Protein AF-A0A8T4K9G7-F1 (afdb_monomer_lite)

Structure (mmCIF, N/CA/C/O backbone):
data_AF-A0A8T4K9G7-F1
#
_entry.id   AF-A0A8T4K9G7-F1
#
loop_
_atom_site.group_PDB
_atom_site.id
_atom_site.type_symbol
_atom_site.label_atom_id
_atom_site.label_alt_id
_atom_site.label_comp_id
_atom_site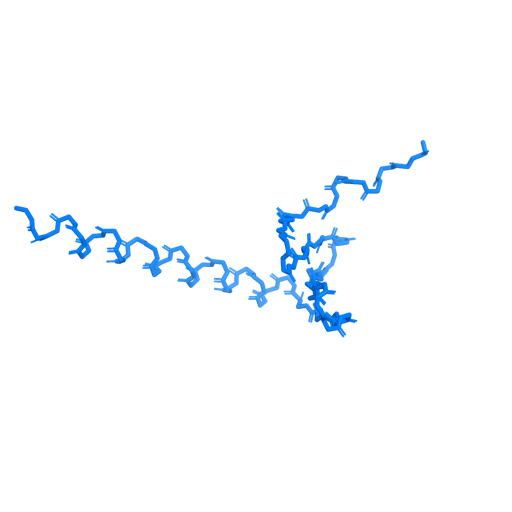.label_asym_id
_atom_site.label_entity_id
_atom_site.label_seq_id
_atom_site.pdbx_PDB_ins_code
_atom_site.Cartn_x
_atom_site.Cartn_y
_atom_site.Cartn_z
_atom_site.occupancy
_atom_site.B_iso_or_equiv
_atom_site.auth_seq_id
_atom_site.auth_comp_id
_atom_site.auth_asym_id
_atom_site.auth_atom_id
_atom_site.pdbx_PDB_model_num
ATOM 1 N N . MET A 1 1 ? 13.135 20.302 -10.753 1.00 50.88 1 MET A N 1
ATOM 2 C CA . MET A 1 1 ? 12.929 19.111 -11.593 1.00 50.88 1 MET A CA 1
ATOM 3 C C . MET A 1 1 ? 13.700 18.008 -10.877 1.00 50.88 1 MET A C 1
ATOM 5 O O . MET A 1 1 ? 14.917 18.022 -10.968 1.00 50.88 1 MET A O 1
ATOM 9 N N . SER A 1 2 ? 13.106 17.233 -9.976 1.00 48.31 2 SER A N 1
ATOM 10 C CA . SER A 1 2 ? 11.802 16.585 -10.142 1.00 48.31 2 SER A CA 1
ATOM 11 C C . SER A 1 2 ? 11.063 16.431 -8.811 1.00 48.31 2 SER A C 1
ATOM 13 O O . SER A 1 2 ? 11.650 15.985 -7.831 1.00 48.31 2 SER A O 1
ATOM 15 N N . ASP A 1 3 ? 9.781 16.777 -8.809 1.00 57.53 3 ASP A N 1
ATOM 16 C CA . ASP A 1 3 ? 8.778 16.456 -7.787 1.00 57.53 3 ASP A CA 1
ATOM 17 C C . ASP A 1 3 ? 8.445 14.939 -7.798 1.00 57.53 3 ASP A C 1
ATOM 19 O O . ASP A 1 3 ? 7.287 14.549 -7.909 1.00 57.53 3 ASP A O 1
ATOM 23 N N . GLU A 1 4 ? 9.463 14.067 -7.816 1.00 55.25 4 GLU A N 1
ATOM 24 C CA . GLU A 1 4 ? 9.290 12.604 -7.932 1.00 55.25 4 GLU A CA 1
ATOM 25 C C . GLU A 1 4 ? 9.195 11.904 -6.565 1.00 55.25 4 GLU A C 1
ATOM 27 O O . GLU A 1 4 ? 8.502 10.895 -6.461 1.00 55.25 4 GLU A O 1
ATOM 32 N N . ASP A 1 5 ? 9.795 12.466 -5.508 1.00 56.19 5 ASP A N 1
ATOM 33 C CA . ASP A 1 5 ? 9.776 11.871 -4.157 1.00 56.19 5 ASP A CA 1
ATOM 34 C C . ASP A 1 5 ? 8.488 12.152 -3.362 1.00 56.19 5 ASP A C 1
ATOM 36 O O . ASP A 1 5 ? 8.187 11.436 -2.410 1.00 56.19 5 ASP A O 1
ATOM 40 N N . ASP A 1 6 ? 7.680 13.145 -3.751 1.00 64.62 6 ASP A N 1
ATOM 41 C CA . ASP A 1 6 ? 6.455 13.511 -3.010 1.00 64.62 6 ASP A CA 1
ATOM 42 C C . ASP A 1 6 ? 5.337 12.456 -3.116 1.00 64.62 6 ASP A C 1
ATOM 44 O O . ASP A 1 6 ? 4.322 12.534 -2.421 1.00 64.62 6 ASP A O 1
ATOM 48 N N . ASN A 1 7 ? 5.520 11.457 -3.977 1.00 81.50 7 ASN A N 1
ATOM 49 C CA . ASN A 1 7 ? 4.523 10.434 -4.255 1.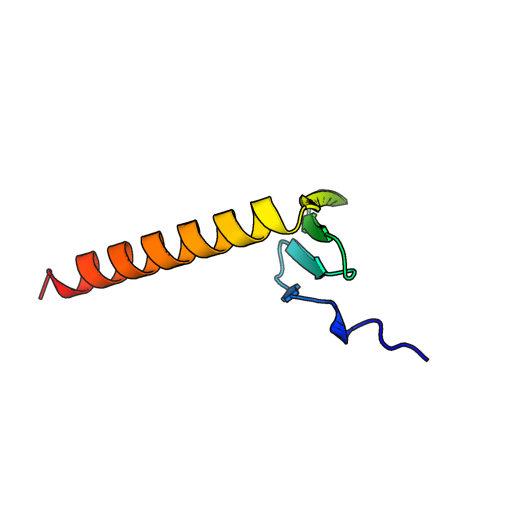00 81.50 7 ASN A CA 1
ATOM 50 C C . ASN A 1 7 ? 4.753 9.132 -3.478 1.00 81.50 7 ASN A C 1
ATOM 52 O O . ASN A 1 7 ? 3.886 8.261 -3.517 1.00 81.50 7 ASN A O 1
ATOM 56 N N . VAL A 1 8 ? 5.881 8.971 -2.777 1.00 84.75 8 VAL A N 1
ATOM 57 C CA . VAL A 1 8 ? 6.163 7.766 -1.981 1.00 84.75 8 VAL A CA 1
ATOM 58 C C . VAL A 1 8 ? 5.328 7.791 -0.697 1.00 84.75 8 VAL A C 1
ATOM 60 O O . VAL A 1 8 ? 5.432 8.704 0.117 1.00 84.75 8 VAL A O 1
ATOM 63 N N . LEU A 1 9 ? 4.484 6.773 -0.508 1.00 83.62 9 LEU A N 1
ATOM 64 C CA . LEU A 1 9 ? 3.612 6.647 0.664 1.00 83.62 9 LEU A CA 1
ATOM 65 C C . LEU A 1 9 ? 4.312 5.929 1.821 1.00 83.62 9 LEU A C 1
ATOM 67 O O . LEU A 1 9 ? 4.223 6.354 2.971 1.00 83.62 9 LEU A O 1
ATOM 71 N N . VAL A 1 10 ? 4.975 4.811 1.520 1.00 84.75 10 VAL A N 1
ATOM 72 C CA . VAL A 1 10 ? 5.675 3.967 2.497 1.00 84.75 10 VAL A CA 1
ATOM 73 C C . VAL A 1 10 ? 6.897 3.369 1.827 1.00 84.75 10 VAL A C 1
ATOM 75 O O . VAL A 1 10 ? 6.774 2.786 0.754 1.00 84.75 10 VAL A O 1
ATOM 78 N N . GLU A 1 11 ? 8.044 3.444 2.490 1.00 86.56 11 GLU A N 1
ATOM 79 C CA . GLU A 1 11 ? 9.282 2.795 2.069 1.00 86.56 11 GLU A CA 1
ATOM 80 C C . GLU A 1 11 ? 9.802 1.907 3.203 1.00 86.56 11 GLU A C 1
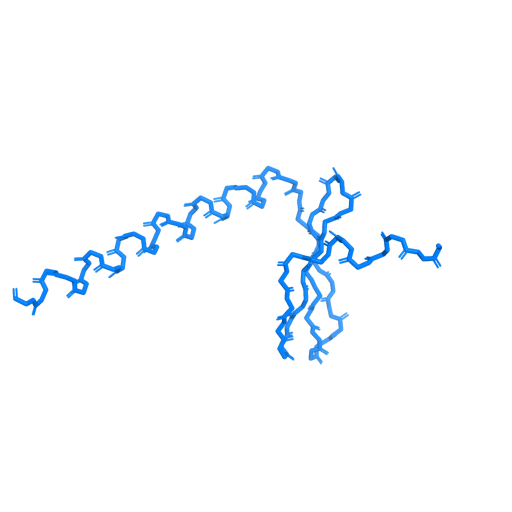ATOM 82 O O . GLU A 1 11 ? 9.909 2.333 4.355 1.00 86.56 11 GLU A O 1
ATOM 87 N N . THR A 1 12 ? 10.096 0.650 2.884 1.00 88.25 12 THR A N 1
ATOM 88 C CA . THR A 1 12 ? 10.672 -0.337 3.802 1.00 88.25 12 THR A CA 1
ATOM 89 C C . THR A 1 12 ? 11.751 -1.142 3.084 1.00 88.25 12 THR A C 1
ATOM 91 O O . THR A 1 12 ? 11.868 -1.093 1.863 1.00 88.25 12 THR A O 1
ATOM 94 N N . GLU A 1 13 ? 12.495 -1.967 3.821 1.00 89.00 13 GLU A N 1
ATOM 95 C CA . GLU A 1 13 ? 13.496 -2.869 3.231 1.00 89.00 13 GLU A CA 1
ATOM 96 C C . GLU A 1 13 ? 12.895 -3.916 2.273 1.00 89.00 13 GLU A C 1
ATOM 98 O O . GLU A 1 13 ? 13.604 -4.451 1.425 1.00 89.00 13 GLU A O 1
ATOM 103 N N . ASN A 1 14 ? 11.599 -4.221 2.400 1.00 88.81 14 ASN A N 1
ATOM 104 C CA . ASN A 1 14 ? 10.946 -5.296 1.646 1.00 88.81 14 ASN A CA 1
ATOM 105 C C . ASN A 1 14 ? 10.039 -4.782 0.527 1.00 88.81 14 ASN A C 1
ATOM 107 O O . ASN A 1 14 ? 9.865 -5.459 -0.488 1.00 88.81 14 ASN A O 1
ATOM 111 N N . PHE A 1 15 ? 9.434 -3.614 0.721 1.00 89.31 15 PHE A N 1
ATOM 112 C CA . PHE A 1 15 ? 8.537 -3.012 -0.253 1.00 89.31 15 PHE A CA 1
ATOM 113 C C . PHE A 1 15 ? 8.544 -1.485 -0.182 1.00 89.31 15 PHE A C 1
ATOM 115 O O . PHE A 1 15 ? 8.763 -0.900 0.883 1.00 89.31 15 PHE A O 1
ATOM 122 N N . LEU A 1 16 ? 8.216 -0.866 -1.311 1.00 90.00 16 LEU A N 1
ATOM 123 C CA . LEU A 1 16 ? 7.941 0.558 -1.465 1.00 90.00 16 LEU A CA 1
ATOM 124 C C . LEU A 1 16 ? 6.527 0.720 -2.032 1.00 90.00 16 LEU A C 1
ATOM 126 O O . LEU A 1 16 ? 6.088 -0.077 -2.857 1.00 90.00 16 LEU A O 1
ATOM 130 N N . SER A 1 17 ? 5.800 1.738 -1.591 1.00 88.50 17 SER A N 1
ATOM 131 C CA . SER A 1 17 ? 4.517 2.120 -2.171 1.00 88.50 17 SER A CA 1
ATOM 132 C C . SER A 1 17 ? 4.494 3.586 -2.565 1.00 88.50 17 SER A C 1
ATOM 134 O O . SER A 1 17 ? 5.117 4.420 -1.909 1.00 88.50 17 SER A O 1
ATOM 136 N N . TRP A 1 18 ? 3.757 3.893 -3.626 1.00 90.06 18 TRP A N 1
ATOM 137 C CA . TRP A 1 18 ? 3.665 5.229 -4.206 1.00 90.06 18 TRP A CA 1
ATOM 138 C C . TRP A 1 18 ? 2.258 5.527 -4.728 1.00 90.06 18 TRP A C 1
ATOM 140 O O . TRP A 1 18 ? 1.473 4.611 -4.967 1.00 90.06 18 TRP A O 1
ATOM 150 N N . TYR A 1 19 ? 1.934 6.807 -4.902 1.00 86.69 19 TYR A N 1
ATOM 151 C CA . TYR A 1 19 ? 0.658 7.291 -5.430 1.00 86.69 19 TYR A CA 1
ATOM 152 C C . TYR A 1 19 ? 0.879 8.224 -6.620 1.00 86.69 19 TYR A C 1
ATOM 154 O O . TYR A 1 19 ? 1.505 9.266 -6.478 1.00 86.69 19 TYR A O 1
ATOM 162 N N . ASP A 1 20 ? 0.330 7.889 -7.786 1.00 85.19 20 ASP A N 1
ATOM 163 C CA . ASP A 1 20 ? 0.489 8.698 -9.010 1.00 85.19 20 ASP A CA 1
ATOM 164 C C . ASP A 1 20 ? -0.641 9.718 -9.246 1.00 85.19 20 ASP A C 1
ATOM 166 O O . ASP A 1 20 ? -0.647 10.438 -10.247 1.00 85.19 20 ASP A O 1
ATOM 170 N N . GLY A 1 21 ? -1.613 9.789 -8.332 1.00 83.25 21 GLY A N 1
ATOM 171 C CA . GLY A 1 21 ? -2.815 10.611 -8.472 1.00 83.25 21 GLY A CA 1
ATOM 172 C C . GLY A 1 21 ? -4.080 9.819 -8.821 1.00 83.25 21 GLY A C 1
ATOM 173 O O . GLY A 1 21 ? -5.177 10.274 -8.480 1.00 83.25 21 GLY A O 1
ATOM 174 N N . ASP A 1 22 ? -3.961 8.616 -9.377 1.00 84.69 22 ASP A N 1
ATOM 175 C CA . ASP A 1 22 ? -5.083 7.738 -9.737 1.00 84.69 22 ASP A CA 1
ATOM 176 C C . ASP A 1 22 ? -5.036 6.406 -8.975 1.00 84.69 22 ASP A C 1
ATOM 178 O O . ASP A 1 22 ? -6.054 5.933 -8.459 1.00 84.69 22 ASP A O 1
ATOM 182 N N . GLN A 1 23 ? -3.844 5.831 -8.827 1.00 87.38 23 GLN A N 1
ATOM 183 C CA . GLN A 1 23 ? -3.631 4.492 -8.290 1.00 87.38 23 GLN A CA 1
ATOM 184 C C . GLN A 1 23 ? -2.491 4.471 -7.279 1.00 87.38 23 GLN A C 1
ATOM 186 O O . GLN A 1 23 ? -1.645 5.364 -7.227 1.00 87.38 23 GLN A O 1
ATOM 191 N N . VAL A 1 24 ? -2.500 3.435 -6.446 1.00 88.56 24 VAL A N 1
ATOM 192 C CA . VAL A 1 24 ? -1.416 3.143 -5.515 1.00 88.56 24 VAL A CA 1
ATOM 193 C C . VAL A 1 24 ? -0.632 1.951 -6.039 1.00 88.56 24 VAL A C 1
ATOM 195 O O . VAL A 1 24 ? -1.179 0.857 -6.182 1.00 88.56 24 VAL A O 1
ATOM 198 N N . GLY A 1 25 ? 0.650 2.162 -6.311 1.00 89.62 25 GLY A N 1
ATOM 199 C CA . GLY A 1 25 ? 1.587 1.096 -6.636 1.00 89.62 25 GLY A CA 1
ATOM 200 C C . GLY A 1 25 ? 2.268 0.563 -5.381 1.00 89.62 25 GLY A C 1
ATOM 201 O O . GLY A 1 25 ? 2.599 1.328 -4.479 1.00 89.62 25 GLY A O 1
ATOM 202 N N . ILE A 1 26 ? 2.488 -0.750 -5.324 1.00 89.19 26 ILE A N 1
ATOM 203 C CA . ILE A 1 26 ? 3.317 -1.429 -4.325 1.00 89.19 26 ILE A CA 1
ATOM 204 C C . ILE A 1 26 ? 4.361 -2.258 -5.070 1.00 89.19 26 ILE A C 1
ATOM 206 O O . ILE A 1 26 ? 4.020 -3.189 -5.800 1.00 89.19 26 ILE A O 1
ATOM 210 N N . GLU A 1 27 ? 5.628 -1.926 -4.875 1.00 90.50 27 GLU A N 1
ATOM 211 C CA . GLU A 1 27 ? 6.778 -2.643 -5.409 1.00 90.50 27 GLU A CA 1
ATOM 212 C C . GLU A 1 27 ? 7.410 -3.509 -4.317 1.00 90.50 27 GLU A C 1
ATOM 214 O O . GLU A 1 27 ? 7.847 -3.006 -3.284 1.00 90.50 27 GLU A O 1
ATOM 219 N N . PHE A 1 28 ? 7.473 -4.819 -4.552 1.00 89.62 28 PHE A N 1
ATOM 220 C CA . PHE A 1 28 ? 8.167 -5.774 -3.691 1.00 89.62 28 PHE A CA 1
ATOM 221 C C . PHE A 1 28 ? 9.628 -5.878 -4.131 1.00 89.62 28 PHE A C 1
ATOM 223 O O . PHE A 1 28 ? 9.924 -6.493 -5.156 1.00 89.62 28 PHE A O 1
ATOM 230 N N . LEU A 1 29 ? 10.544 -5.304 -3.348 1.00 88.62 29 LEU A N 1
ATOM 231 C CA . LEU A 1 29 ? 11.955 -5.115 -3.715 1.00 88.62 29 LEU A CA 1
ATOM 232 C C . LEU A 1 29 ? 12.719 -6.437 -3.883 1.00 88.62 29 LEU A C 1
ATOM 234 O O . LEU A 1 29 ? 13.660 -6.522 -4.668 1.00 88.62 29 LEU A O 1
ATOM 238 N N . VAL A 1 30 ? 12.301 -7.481 -3.162 1.00 88.12 30 VAL A N 1
ATOM 239 C CA . VAL A 1 30 ? 12.922 -8.815 -3.221 1.00 88.12 30 VAL A CA 1
ATOM 240 C C . VAL A 1 30 ? 12.641 -9.508 -4.555 1.00 88.12 30 VAL A C 1
ATOM 242 O O . VAL A 1 30 ? 13.531 -10.138 -5.125 1.00 88.12 30 VAL A O 1
ATOM 245 N N . ASP A 1 31 ? 11.413 -9.372 -5.057 1.00 88.06 31 ASP A N 1
ATOM 246 C CA . ASP A 1 31 ? 10.936 -10.100 -6.235 1.00 88.06 31 ASP A CA 1
ATOM 247 C C . ASP A 1 31 ? 10.852 -9.213 -7.492 1.00 88.06 31 ASP A C 1
ATOM 249 O O . ASP A 1 31 ? 10.617 -9.718 -8.590 1.00 88.06 31 ASP A O 1
ATOM 253 N N . GLY A 1 32 ? 11.015 -7.892 -7.346 1.00 84.94 32 GLY A N 1
ATOM 254 C CA . GLY A 1 32 ? 10.819 -6.903 -8.413 1.00 84.94 32 GLY A CA 1
ATOM 255 C C . GLY A 1 32 ? 9.377 -6.851 -8.934 1.00 84.94 32 GLY A C 1
ATOM 256 O O . GLY A 1 32 ? 9.134 -6.453 -10.073 1.00 84.94 32 GLY A O 1
ATOM 257 N N . VAL A 1 33 ? 8.413 -7.329 -8.141 1.00 89.06 33 VAL A N 1
ATOM 258 C CA . VAL A 1 33 ? 7.003 -7.404 -8.533 1.00 89.06 33 VAL A CA 1
ATOM 259 C C . VAL A 1 33 ? 6.311 -6.103 -8.171 1.00 89.06 33 VAL A C 1
ATOM 261 O O . VAL A 1 33 ? 6.308 -5.709 -7.008 1.00 89.06 33 VAL A O 1
ATOM 264 N N . ILE A 1 34 ? 5.643 -5.494 -9.150 1.00 89.31 34 ILE A N 1
ATOM 265 C CA . ILE A 1 34 ? 4.793 -4.323 -8.937 1.00 89.31 34 ILE A CA 1
ATOM 266 C C . ILE A 1 34 ? 3.326 -4.757 -8.956 1.00 89.31 34 ILE A C 1
ATOM 268 O O . ILE A 1 34 ? 2.882 -5.503 -9.837 1.00 89.31 34 ILE A O 1
ATOM 272 N N . LYS A 1 35 ? 2.574 -4.311 -7.953 1.00 88.62 35 LYS A N 1
ATOM 273 C CA . LYS A 1 35 ? 1.123 -4.458 -7.853 1.00 88.62 35 LYS A CA 1
ATOM 274 C C . LYS A 1 35 ? 0.492 -3.078 -7.802 1.00 88.62 35 LYS A C 1
ATOM 276 O O .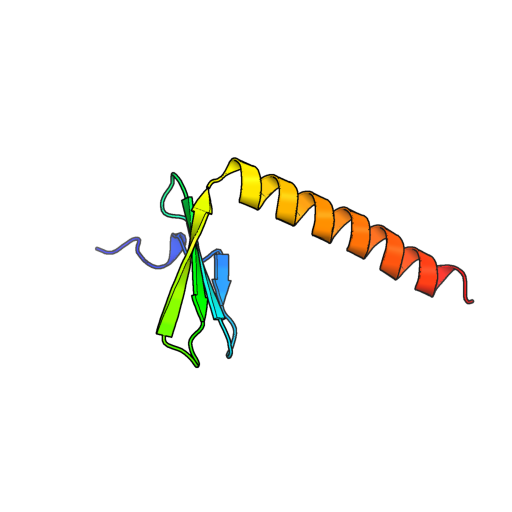 LYS A 1 35 ? 0.796 -2.304 -6.906 1.00 88.62 35 LYS A O 1
ATOM 281 N N . GLU A 1 36 ? -0.403 -2.803 -8.738 1.00 88.88 36 GLU A N 1
ATOM 282 C CA . GLU A 1 36 ? -1.198 -1.577 -8.758 1.00 88.88 36 GLU A CA 1
ATOM 283 C C . GLU A 1 36 ? -2.580 -1.867 -8.174 1.00 88.88 36 GLU A C 1
ATOM 285 O O . GLU A 1 36 ? -3.223 -2.867 -8.510 1.00 88.88 36 GLU A O 1
ATOM 290 N N . ILE A 1 37 ? -3.012 -1.010 -7.258 1.00 87.31 37 ILE A N 1
ATOM 291 C CA . ILE A 1 37 ? -4.310 -1.067 -6.598 1.00 87.31 37 ILE A CA 1
ATOM 292 C C . ILE A 1 37 ? -5.002 0.263 -6.876 1.00 87.31 37 ILE A C 1
ATOM 294 O O . ILE A 1 37 ? -4.420 1.335 -6.700 1.00 87.31 37 ILE A O 1
ATOM 298 N N . ASN A 1 38 ? -6.258 0.213 -7.316 1.00 87.81 38 ASN A N 1
ATOM 299 C CA . ASN A 1 38 ? -7.018 1.439 -7.524 1.00 87.81 38 ASN A CA 1
ATOM 300 C C . ASN A 1 38 ? -7.280 2.154 -6.184 1.00 87.81 38 ASN A C 1
ATOM 302 O O . ASN A 1 38 ? -7.218 1.575 -5.096 1.00 87.81 38 ASN A O 1
ATOM 306 N N . LYS A 1 39 ? -7.610 3.440 -6.260 1.00 81.25 39 LYS A N 1
ATOM 307 C CA . LYS A 1 39 ? -7.810 4.280 -5.077 1.00 81.25 39 LYS A CA 1
ATOM 308 C C . LYS A 1 39 ? -8.907 3.794 -4.123 1.00 81.25 39 LYS A C 1
ATOM 310 O O . LYS A 1 39 ? -8.792 4.016 -2.917 1.00 81.25 39 LYS A O 1
ATOM 315 N N . GLU A 1 40 ? -9.982 3.200 -4.637 1.00 85.00 40 GLU A N 1
ATOM 316 C CA . GLU A 1 40 ? -11.107 2.748 -3.809 1.00 85.00 40 GLU A CA 1
ATOM 317 C C . GLU A 1 40 ? -10.712 1.525 -2.981 1.00 85.00 40 GLU A C 1
ATOM 319 O O . GLU A 1 40 ? -10.863 1.542 -1.758 1.00 85.00 40 GLU A O 1
ATOM 324 N N . ASP A 1 41 ? -10.087 0.541 -3.624 1.00 84.38 41 ASP A N 1
ATOM 325 C CA . ASP A 1 41 ? -9.590 -0.672 -2.980 1.00 84.38 41 ASP A CA 1
ATOM 326 C C . ASP A 1 41 ? -8.493 -0.353 -1.956 1.00 84.38 41 ASP A C 1
ATOM 328 O O . ASP A 1 41 ? -8.509 -0.883 -0.844 1.00 84.38 41 ASP A O 1
ATOM 332 N N . PHE A 1 42 ? -7.571 0.566 -2.275 1.00 82.56 42 PHE A N 1
ATOM 333 C CA . PHE A 1 42 ? -6.551 1.003 -1.318 1.00 82.56 42 PHE A CA 1
ATOM 334 C C . PHE A 1 42 ? -7.178 1.685 -0.098 1.00 82.56 42 PHE A C 1
ATOM 336 O O . PHE A 1 42 ? -6.797 1.421 1.043 1.00 82.56 42 PHE A O 1
ATOM 343 N N . ARG A 1 43 ? -8.186 2.538 -0.314 1.00 83.44 43 ARG A N 1
ATOM 344 C CA . ARG A 1 43 ? -8.896 3.207 0.779 1.00 83.44 43 ARG A CA 1
ATOM 345 C C . ARG A 1 43 ? -9.605 2.200 1.681 1.00 83.44 43 ARG A C 1
ATOM 347 O O . ARG A 1 43 ? -9.597 2.377 2.899 1.00 83.44 43 ARG A O 1
ATOM 354 N N . ASP A 1 44 ? -10.234 1.185 1.105 1.00 86.25 44 ASP A N 1
ATOM 355 C CA . ASP A 1 44 ? -10.921 0.150 1.871 1.00 86.25 44 ASP A CA 1
ATOM 356 C C . ASP A 1 44 ? -9.936 -0.761 2.608 1.00 86.25 44 ASP A C 1
ATOM 358 O O . ASP A 1 44 ? -10.166 -1.074 3.777 1.00 86.25 44 ASP A O 1
ATOM 362 N N . PHE A 1 45 ? -8.784 -1.065 2.006 1.00 81.25 45 PHE A N 1
ATOM 363 C CA . PHE A 1 45 ? -7.678 -1.732 2.688 1.00 81.25 45 PHE A CA 1
ATOM 364 C C . PHE A 1 45 ? -7.163 -0.922 3.886 1.00 81.25 45 PHE A C 1
ATOM 366 O O . PHE A 1 45 ? -7.073 -1.457 4.989 1.00 81.25 45 PHE A O 1
ATOM 373 N N . CYS A 1 46 ? -6.901 0.380 3.728 1.00 78.69 46 C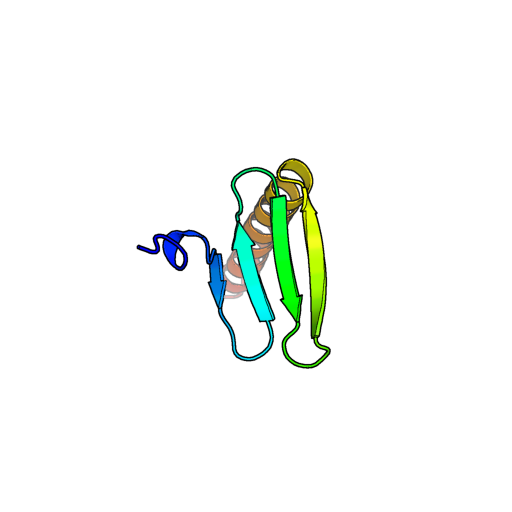YS A N 1
ATOM 374 C CA . CYS A 1 46 ? -6.481 1.229 4.845 1.00 78.69 46 CYS A CA 1
ATOM 375 C C . CYS A 1 46 ? -7.528 1.269 5.964 1.00 78.69 46 CYS A C 1
ATOM 377 O O . CYS A 1 46 ? -7.165 1.147 7.130 1.00 78.69 46 CYS A O 1
ATOM 379 N N . LYS A 1 47 ? -8.824 1.391 5.636 1.00 81.62 47 LYS A N 1
ATOM 380 C CA . LYS A 1 47 ? -9.896 1.333 6.647 1.00 81.62 47 LYS A CA 1
ATOM 381 C C . LYS A 1 47 ? -9.897 -0.001 7.387 1.00 81.62 47 LYS A C 1
ATOM 383 O O . LYS A 1 47 ? -10.038 0.003 8.605 1.00 81.62 47 LYS A O 1
ATOM 388 N N . PHE A 1 48 ? -9.750 -1.111 6.664 1.00 78.44 48 PHE A N 1
ATOM 389 C CA . PHE A 1 48 ? -9.693 -2.449 7.246 1.00 78.44 48 PHE A CA 1
ATOM 390 C C . PHE A 1 48 ? -8.514 -2.578 8.216 1.00 78.44 48 PHE A C 1
ATOM 392 O O . PHE A 1 48 ? -8.706 -2.987 9.359 1.00 78.44 48 PHE A O 1
ATOM 399 N N . ILE A 1 49 ? -7.314 -2.155 7.805 1.00 75.62 49 ILE A N 1
ATOM 400 C CA . ILE A 1 49 ? -6.128 -2.167 8.669 1.00 75.62 49 ILE A CA 1
ATOM 401 C C . ILE A 1 49 ? -6.325 -1.272 9.895 1.00 75.62 49 ILE A C 1
ATOM 403 O O . ILE A 1 49 ? -6.035 -1.718 10.998 1.00 75.62 49 ILE A O 1
ATOM 407 N N . SER A 1 50 ? -6.861 -0.055 9.747 1.00 74.81 50 SER A N 1
ATOM 408 C CA . SER A 1 50 ? -7.123 0.829 10.893 1.00 74.81 50 SER A CA 1
ATOM 409 C C . SER A 1 50 ? -8.145 0.242 11.868 1.00 74.81 50 SER A C 1
ATOM 411 O O . SER A 1 50 ? -7.905 0.265 13.068 1.00 74.81 50 SER A O 1
ATOM 413 N N . GLN A 1 51 ? -9.242 -0.341 11.374 1.00 71.81 51 GLN A N 1
ATOM 414 C CA . GLN A 1 51 ? -10.229 -1.022 12.223 1.00 71.81 51 GLN A CA 1
ATOM 415 C C . GLN A 1 51 ? -9.608 -2.206 12.969 1.00 71.81 51 GLN A C 1
ATOM 417 O O . GLN A 1 51 ? -9.840 -2.375 14.160 1.00 71.81 51 GLN A O 1
ATOM 422 N N . THR A 1 52 ? -8.778 -2.990 12.280 1.00 66.25 52 THR A N 1
ATOM 423 C CA . THR A 1 52 ? -8.110 -4.154 12.874 1.00 66.25 52 THR A CA 1
ATOM 424 C C . THR A 1 52 ? -7.046 -3.728 13.884 1.00 66.25 52 THR A C 1
ATOM 426 O O . THR A 1 52 ? -6.881 -4.379 14.905 1.00 66.25 52 THR A O 1
ATOM 429 N N . HIS A 1 53 ? -6.331 -2.629 13.632 1.00 62.12 53 HIS A N 1
ATOM 430 C CA . HIS A 1 53 ? -5.367 -2.063 14.573 1.00 62.12 53 HIS A CA 1
ATOM 431 C C . HIS A 1 53 ? -6.054 -1.556 15.847 1.00 62.12 53 HIS A C 1
ATOM 433 O O . HIS A 1 53 ? -5.587 -1.855 16.943 1.00 62.12 53 HIS A O 1
ATOM 439 N N . ASP A 1 54 ? -7.192 -0.870 15.708 1.00 62.31 54 ASP A N 1
ATOM 440 C CA . ASP A 1 54 ? -8.005 -0.424 16.844 1.00 62.31 54 ASP A CA 1
ATOM 441 C C . ASP A 1 54 ? -8.550 -1.614 17.656 1.00 62.31 54 ASP A C 1
ATOM 443 O O . ASP A 1 54 ? -8.606 -1.550 18.883 1.00 62.31 54 ASP A O 1
ATOM 447 N N . GLU A 1 55 ? -8.942 -2.710 16.996 1.00 62.03 55 GLU A N 1
ATOM 448 C CA . GLU A 1 55 ? -9.367 -3.951 17.659 1.00 62.03 55 GLU A CA 1
ATOM 449 C C . GLU A 1 55 ? -8.201 -4.692 18.328 1.00 62.03 55 GLU A C 1
ATOM 451 O O . GLU A 1 55 ? -8.366 -5.219 19.426 1.00 62.03 55 GLU A O 1
ATOM 456 N N . PHE A 1 56 ? -7.018 -4.699 17.709 1.00 55.75 56 PHE A N 1
ATOM 457 C CA . PHE A 1 56 ? -5.829 -5.370 18.234 1.00 55.75 56 PHE A CA 1
ATOM 458 C C . PHE A 1 56 ? -5.262 -4.657 19.468 1.00 55.75 56 PHE A C 1
ATOM 460 O O . PHE A 1 56 ? -5.004 -5.311 20.472 1.00 55.75 56 PHE A O 1
ATOM 467 N N . ILE A 1 57 ? -5.147 -3.322 19.440 1.00 58.44 57 ILE A N 1
ATOM 468 C CA . ILE A 1 57 ? -4.721 -2.539 20.614 1.00 58.44 57 ILE A CA 1
ATOM 469 C C . ILE A 1 57 ? -5.739 -2.667 21.751 1.00 58.44 57 ILE A C 1
ATOM 471 O O . ILE A 1 57 ? -5.354 -2.827 22.903 1.00 58.44 57 ILE A O 1
ATOM 475 N N . ARG A 1 58 ? -7.046 -2.651 21.451 1.00 55.56 58 ARG A N 1
ATOM 476 C CA . ARG A 1 58 ? -8.074 -2.850 22.486 1.00 55.56 58 ARG A CA 1
ATOM 477 C C . ARG A 1 58 ? -8.024 -4.233 23.125 1.00 55.56 58 ARG A C 1
ATOM 479 O O . ARG A 1 58 ? -8.329 -4.342 24.304 1.00 55.56 58 ARG A O 1
ATOM 486 N N . ALA A 1 59 ? -7.665 -5.267 22.367 1.00 57.97 59 ALA A N 1
ATOM 487 C CA . ALA A 1 59 ? -7.483 -6.604 22.918 1.00 57.97 59 ALA A CA 1
ATOM 488 C C . ALA A 1 59 ? -6.254 -6.689 23.842 1.00 57.97 59 ALA A C 1
ATOM 490 O O . ALA A 1 59 ? -6.298 -7.431 24.816 1.00 57.97 59 ALA A O 1
ATOM 491 N N . GLU A 1 60 ? -5.193 -5.918 23.575 1.00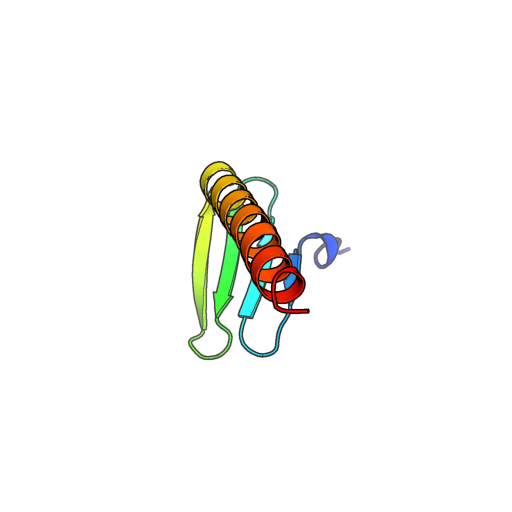 53.81 60 GLU A N 1
ATOM 492 C CA . GLU A 1 60 ? -4.037 -5.809 24.479 1.00 53.81 60 GLU A CA 1
ATOM 493 C C . GLU A 1 60 ? -4.355 -4.982 25.743 1.00 53.81 60 GLU A C 1
ATOM 495 O O . GLU A 1 60 ? -3.906 -5.347 26.825 1.00 53.81 60 GLU A O 1
ATOM 500 N N . ASP A 1 61 ? -5.175 -3.927 25.644 1.00 54.75 61 ASP A N 1
ATOM 501 C CA . ASP A 1 61 ? -5.590 -3.093 26.792 1.00 54.75 61 ASP A CA 1
ATOM 502 C C . ASP A 1 61 ? -6.636 -3.769 27.715 1.00 54.75 61 ASP A C 1
ATOM 504 O O . ASP A 1 61 ? -6.819 -3.339 28.854 1.00 54.75 61 ASP A O 1
ATOM 508 N N . GLU A 1 62 ? -7.351 -4.807 27.259 1.00 52.94 62 GLU A N 1
ATOM 509 C CA . GLU A 1 62 ? -8.290 -5.592 28.090 1.00 52.94 62 GLU A CA 1
ATOM 510 C C . GLU A 1 62 ? -7.608 -6.739 28.875 1.00 52.94 62 GLU A C 1
ATOM 512 O O . GLU A 1 62 ? -8.276 -7.424 29.657 1.00 52.94 62 GLU A O 1
ATOM 517 N N . GLU A 1 63 ? -6.293 -6.941 28.707 1.00 54.16 63 GLU A N 1
ATOM 518 C CA . GLU A 1 63 ? -5.487 -7.923 29.455 1.00 54.16 63 GLU A CA 1
ATOM 519 C C . GLU A 1 63 ? -4.699 -7.333 30.656 1.00 54.16 63 GLU A C 1
ATOM 521 O O . GLU A 1 63 ? -3.852 -8.039 31.211 1.00 54.16 63 GLU A O 1
ATOM 526 N N . ASP A 1 64 ? -5.003 -6.105 31.112 1.00 49.62 64 ASP A N 1
ATOM 527 C CA . ASP A 1 64 ? -4.446 -5.482 32.342 1.00 49.62 64 ASP A CA 1
ATOM 528 C C . ASP A 1 64 ? -5.486 -5.286 33.476 1.00 49.62 64 ASP A C 1
ATOM 530 O O . ASP A 1 64 ? -6.562 -4.679 33.249 1.00 49.62 64 ASP A O 1
#

Radius of gyration: 15.32 Å; chains: 1; bounding box: 25×29×44 Å

Secondary structure (DSSP, 8-state):
--TTGGGEEEE-SSEEEEE-SSEEEEEETTTTEEEEEEHHHHHHHHHHHHHHHHHHHHHHHTT-

Sequence (64 aa):
MSDEDDNVLVETENFLSWYDGDQVGIEFLVDGVIKEINKEDFRDFCKFISQTHDEFIRAEDEED

pLDDT: mean 76.94, std 13.86, range [48.31, 90.5]

Foldseek 3Di:
DDPPVVFWDDDDPQWTWGDPPFWIWIAGPVVRDIDIDGPVRVVVVVVVVVVVVVVVVVVVVVVD